Protein AF-A0A257AJW0-F1 (afdb_monomer_lite)

Radius of gyration: 15.14 Å; chains: 1; bounding box: 31×23×44 Å

Sequence (77 aa):
MRKPVRSASGVVVVALMSSPAKCPHGKCIYCPRGENAAQS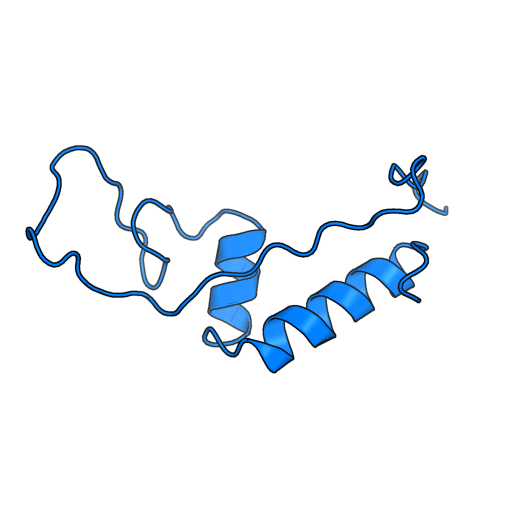YTGNEPSSMRAIQNVYDPALQVRERLKQLRDGGHSTD

Structure (mmCIF, N/CA/C/O backbone):
data_AF-A0A257AJW0-F1
#
_entry.id   AF-A0A257AJW0-F1
#
loop_
_atom_site.group_PDB
_atom_site.id
_atom_site.type_symbol
_atom_site.label_atom_id
_atom_site.label_alt_id
_atom_site.label_comp_id
_atom_site.label_asym_id
_atom_site.label_entity_id
_atom_site.label_seq_id
_atom_site.pdbx_PDB_ins_code
_atom_site.Cartn_x
_atom_site.Cartn_y
_atom_site.Cartn_z
_atom_site.occupancy
_atom_site.B_iso_or_equiv
_atom_site.auth_seq_id
_atom_site.auth_comp_id
_atom_site.auth_asym_id
_atom_site.auth_atom_id
_atom_site.pdbx_PDB_model_num
ATOM 1 N N . MET A 1 1 ? 9.442 13.278 -22.485 1.00 44.84 1 MET A N 1
ATOM 2 C CA . MET A 1 1 ? 10.507 13.489 -21.477 1.00 44.84 1 MET A CA 1
ATOM 3 C C . MET A 1 1 ? 10.499 12.304 -20.514 1.00 44.84 1 MET A C 1
ATOM 5 O O . MET A 1 1 ? 9.549 12.180 -19.753 1.00 44.84 1 MET A O 1
ATOM 9 N N . ARG A 1 2 ? 11.467 11.375 -20.599 1.00 55.19 2 ARG A N 1
ATOM 10 C CA . ARG A 1 2 ? 11.576 10.255 -19.641 1.00 55.19 2 ARG A CA 1
ATOM 11 C C . ARG A 1 2 ? 12.132 10.802 -18.326 1.00 55.19 2 ARG A C 1
ATOM 13 O O . ARG A 1 2 ? 13.171 11.456 -18.329 1.00 55.19 2 ARG A O 1
ATOM 20 N N . LYS A 1 3 ? 11.412 10.591 -17.224 1.00 58.22 3 LYS A N 1
ATOM 21 C CA . LYS A 1 3 ? 11.857 11.011 -15.890 1.00 58.22 3 LYS A CA 1
ATOM 22 C C . LYS A 1 3 ? 13.118 10.203 -15.537 1.00 58.22 3 LYS A C 1
ATOM 24 O O . LYS A 1 3 ? 13.127 9.004 -15.808 1.00 58.22 3 LYS A O 1
ATOM 29 N N . PRO A 1 4 ? 14.178 10.812 -14.980 1.00 61.22 4 PRO A N 1
ATOM 30 C CA . PRO A 1 4 ? 15.381 10.071 -14.620 1.00 61.22 4 PRO A CA 1
ATOM 31 C C . PRO A 1 4 ? 15.036 8.963 -13.618 1.00 61.22 4 PRO A C 1
ATOM 33 O O . PRO A 1 4 ? 14.423 9.212 -12.576 1.00 61.22 4 PRO A O 1
ATOM 36 N N . VAL A 1 5 ? 15.407 7.733 -13.969 1.00 63.69 5 VAL A N 1
ATOM 37 C CA . VAL A 1 5 ? 15.122 6.526 -13.190 1.00 63.69 5 VAL A CA 1
ATOM 38 C C . VAL A 1 5 ? 16.019 6.536 -11.951 1.00 63.69 5 VAL A C 1
ATOM 40 O O . VAL A 1 5 ? 17.239 6.498 -12.063 1.00 63.69 5 VAL A O 1
ATOM 43 N N . ARG A 1 6 ? 15.431 6.607 -10.750 1.00 62.03 6 ARG A N 1
ATOM 44 C CA . ARG A 1 6 ? 16.182 6.618 -9.473 1.00 62.03 6 ARG A CA 1
ATOM 45 C C . ARG A 1 6 ? 16.559 5.218 -8.955 1.00 62.03 6 ARG A C 1
ATOM 47 O O . ARG A 1 6 ? 17.130 5.104 -7.877 1.00 62.03 6 ARG A O 1
ATOM 54 N N . SER A 1 7 ? 16.271 4.161 -9.713 1.00 62.12 7 SER A N 1
ATOM 55 C CA . SER A 1 7 ? 16.620 2.770 -9.384 1.00 62.12 7 SER A CA 1
ATOM 56 C C . SER A 1 7 ? 18.000 2.396 -9.937 1.00 62.12 7 SER A C 1
ATOM 58 O O . SER A 1 7 ? 18.113 1.514 -10.780 1.00 62.12 7 SER A O 1
ATOM 60 N N . ALA A 1 8 ? 19.055 3.086 -9.496 1.00 58.97 8 ALA A N 1
ATOM 61 C CA . ALA A 1 8 ? 20.420 2.835 -9.975 1.00 58.97 8 ALA A CA 1
ATOM 62 C C . ALA A 1 8 ? 20.974 1.454 -9.558 1.00 58.97 8 ALA A C 1
ATOM 64 O O . ALA A 1 8 ? 21.881 0.944 -10.202 1.00 58.97 8 ALA A O 1
ATOM 65 N N . SER A 1 9 ? 20.420 0.835 -8.506 1.00 64.06 9 SER A N 1
ATOM 66 C CA . SER A 1 9 ? 20.843 -0.478 -7.996 1.00 64.06 9 SER A CA 1
ATOM 67 C C . SER A 1 9 ? 20.181 -1.676 -8.690 1.00 64.06 9 SER A C 1
ATOM 69 O O . SER A 1 9 ? 20.415 -2.808 -8.279 1.00 64.06 9 SER A O 1
ATOM 71 N N . GLY A 1 10 ? 19.301 -1.453 -9.676 1.00 75.75 10 GLY A N 1
ATOM 72 C CA . GLY A 1 10 ? 18.513 -2.518 -10.314 1.00 75.75 10 GLY A CA 1
ATOM 73 C C . GLY A 1 10 ? 17.384 -3.096 -9.447 1.00 75.75 10 GLY A C 1
ATOM 74 O O . GLY A 1 10 ? 16.566 -3.854 -9.950 1.00 75.75 10 GLY A O 1
ATOM 75 N N . VAL A 1 11 ? 17.281 -2.708 -8.170 1.00 82.75 11 VAL A N 1
ATOM 76 C CA . VAL A 1 11 ? 16.217 -3.162 -7.262 1.00 82.75 11 VAL A CA 1
ATOM 77 C C . VAL A 1 11 ? 15.071 -2.155 -7.240 1.00 82.75 11 VAL A C 1
ATOM 79 O O . VAL A 1 11 ? 15.272 -0.951 -7.046 1.00 82.75 11 VAL A O 1
ATOM 82 N N . VAL A 1 12 ? 13.844 -2.653 -7.391 1.00 86.38 12 VAL A N 1
ATOM 83 C CA . VAL A 1 12 ? 12.627 -1.842 -7.330 1.00 86.38 12 VAL A CA 1
ATOM 84 C C . VAL A 1 12 ? 11.770 -2.265 -6.143 1.00 86.38 12 VAL A C 1
ATOM 86 O O . VAL A 1 12 ? 11.335 -3.406 -6.040 1.00 86.38 12 VAL A O 1
ATOM 89 N N . VAL A 1 13 ? 11.508 -1.322 -5.234 1.00 88.12 13 VAL A N 1
ATOM 90 C CA . VAL A 1 13 ? 10.729 -1.585 -4.018 1.00 88.12 13 VAL A CA 1
ATOM 91 C C . VAL A 1 13 ? 9.231 -1.461 -4.297 1.00 88.12 13 VAL A C 1
ATOM 93 O O . VAL A 1 13 ? 8.742 -0.419 -4.753 1.00 88.12 13 VAL A O 1
ATOM 96 N N . VAL A 1 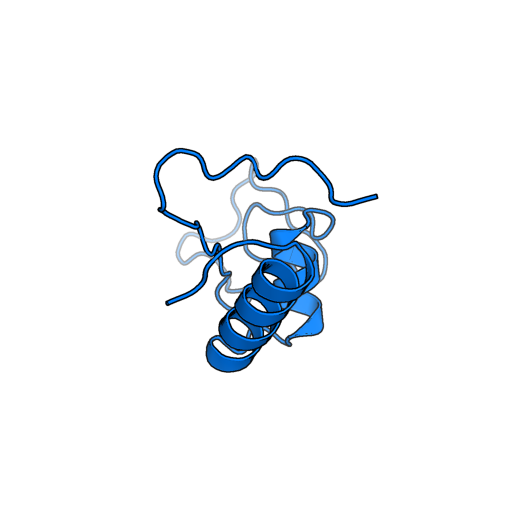14 ? 8.494 -2.517 -3.960 1.00 92.19 14 VAL A N 1
ATOM 97 C CA . VAL A 1 14 ? 7.030 -2.577 -4.023 1.00 92.19 14 VAL A CA 1
ATOM 98 C C . VAL A 1 14 ? 6.485 -2.618 -2.597 1.00 92.19 14 VAL A C 1
ATOM 100 O O . VAL A 1 14 ? 6.514 -3.648 -1.935 1.00 92.19 14 VAL A O 1
ATOM 103 N N . ALA A 1 15 ? 6.005 -1.471 -2.113 1.00 94.06 15 ALA A N 1
ATOM 104 C CA . ALA A 1 15 ? 5.338 -1.370 -0.817 1.00 94.06 15 ALA A CA 1
ATOM 105 C C . ALA A 1 15 ? 3.834 -1.643 -0.962 1.00 94.06 15 ALA A C 1
ATOM 107 O O . ALA A 1 15 ? 3.170 -1.015 -1.794 1.00 94.06 15 ALA A O 1
ATOM 108 N N . LEU A 1 16 ? 3.323 -2.541 -0.120 1.00 95.56 16 LEU A N 1
ATOM 109 C CA . LEU A 1 16 ? 1.927 -2.977 -0.046 1.00 95.56 16 LEU A CA 1
ATOM 110 C C . LEU A 1 16 ? 1.373 -2.687 1.351 1.00 95.56 16 LEU A C 1
ATOM 112 O O . LEU A 1 16 ? 2.141 -2.538 2.303 1.00 95.56 16 LEU A O 1
ATOM 116 N N . MET A 1 17 ? 0.050 -2.656 1.484 1.00 96.12 17 MET A N 1
ATOM 117 C CA . MET A 1 17 ? -0.612 -2.625 2.788 1.00 96.12 17 MET A CA 1
ATOM 118 C C . MET A 1 17 ? -1.615 -3.763 2.915 1.00 96.12 17 MET A C 1
ATOM 120 O O . MET A 1 17 ? -2.335 -4.083 1.968 1.00 96.12 17 MET A O 1
ATOM 124 N N . SER A 1 18 ? -1.677 -4.347 4.109 1.00 94.31 18 SER A N 1
ATOM 125 C CA . SER A 1 18 ? -2.747 -5.256 4.508 1.00 94.31 18 SER A CA 1
ATOM 126 C C . SER A 1 18 ? -4.027 -4.484 4.821 1.00 94.31 18 SER A C 1
ATOM 128 O O . SER A 1 18 ? -3.979 -3.295 5.149 1.00 94.31 18 SER A O 1
ATOM 130 N N . SER A 1 19 ? -5.163 -5.180 4.774 1.00 93.31 19 SER A N 1
ATOM 131 C CA . SER A 1 19 ? -6.465 -4.613 5.125 1.00 93.31 19 SER A CA 1
ATOM 132 C C . SER A 1 19 ? -6.458 -3.963 6.517 1.00 93.31 19 SER A C 1
ATOM 134 O O . SER A 1 19 ? -5.818 -4.497 7.432 1.00 93.31 19 SER A O 1
ATOM 136 N N . PRO A 1 20 ? -7.197 -2.858 6.720 1.00 92.62 20 PRO A N 1
ATOM 137 C CA . PRO A 1 20 ? -7.338 -2.230 8.025 1.00 92.62 20 PRO A CA 1
ATOM 138 C C . PRO A 1 20 ? -7.867 -3.225 9.064 1.00 92.62 20 PRO A C 1
ATOM 140 O O . PRO A 1 20 ? -8.940 -3.803 8.905 1.00 92.62 20 PRO A O 1
ATOM 143 N N . ALA A 1 21 ? -7.122 -3.407 10.152 1.00 91.56 21 ALA A N 1
ATOM 144 C CA . ALA A 1 21 ? -7.494 -4.276 11.260 1.00 91.56 21 ALA A CA 1
ATOM 145 C C . ALA A 1 21 ? -7.312 -3.539 12.589 1.00 91.56 21 ALA A C 1
ATOM 147 O O . ALA A 1 21 ? -6.454 -2.665 12.726 1.00 91.56 21 ALA A O 1
ATOM 148 N N . LYS A 1 22 ? -8.140 -3.876 13.582 1.00 90.31 22 LYS A N 1
ATOM 149 C CA . LYS A 1 22 ? -8.002 -3.324 14.936 1.00 90.31 22 LYS A CA 1
ATOM 150 C C . LYS A 1 22 ? -6.795 -3.966 15.625 1.00 90.31 22 LYS A C 1
ATOM 152 O O . LYS A 1 22 ? -6.608 -5.174 15.527 1.00 90.31 22 LYS A O 1
ATOM 157 N N . CYS A 1 23 ? -6.021 -3.173 16.365 1.00 91.19 23 CYS A N 1
ATOM 158 C CA . CYS A 1 23 ? -4.942 -3.708 17.190 1.00 91.19 23 CYS A CA 1
ATOM 159 C C . CYS A 1 23 ? -5.488 -4.612 18.311 1.00 91.19 23 CYS A C 1
ATOM 161 O O . CYS A 1 23 ? -6.501 -4.260 18.927 1.00 91.19 23 CYS A O 1
ATOM 163 N N . PRO A 1 24 ? -4.793 -5.713 18.650 1.00 93.81 24 PRO A N 1
ATOM 164 C CA . PRO A 1 24 ? -5.222 -6.639 19.703 1.00 93.81 24 PRO A CA 1
ATOM 165 C C . PRO A 1 24 ? -5.212 -5.999 21.098 1.00 93.81 24 PRO A C 1
ATOM 167 O O . PRO A 1 24 ? -6.015 -6.355 21.950 1.00 93.81 24 PRO A O 1
ATOM 170 N N . HIS A 1 25 ? -4.345 -5.008 21.319 1.00 92.56 25 HIS A N 1
ATOM 171 C CA . HIS A 1 25 ? -4.239 -4.255 22.572 1.00 92.56 25 HIS A CA 1
ATOM 172 C C . HIS A 1 25 ? -5.183 -3.033 22.630 1.00 92.56 25 HIS A C 1
ATOM 174 O O . HIS A 1 25 ? -5.053 -2.181 23.506 1.00 92.56 25 HIS A O 1
ATOM 180 N N . GLY A 1 26 ? -6.094 -2.881 21.663 1.00 89.44 26 GLY A N 1
ATOM 181 C CA . GLY A 1 26 ? -6.999 -1.736 21.586 1.00 89.44 26 GLY A CA 1
ATOM 182 C C . GLY A 1 26 ? -6.369 -0.471 20.991 1.00 89.44 26 GLY A C 1
ATOM 183 O O . GLY A 1 26 ? -5.409 -0.519 20.221 1.00 89.44 26 GLY A O 1
ATOM 184 N N . LYS A 1 27 ? -6.961 0.692 21.286 1.00 88.06 27 LYS A N 1
ATOM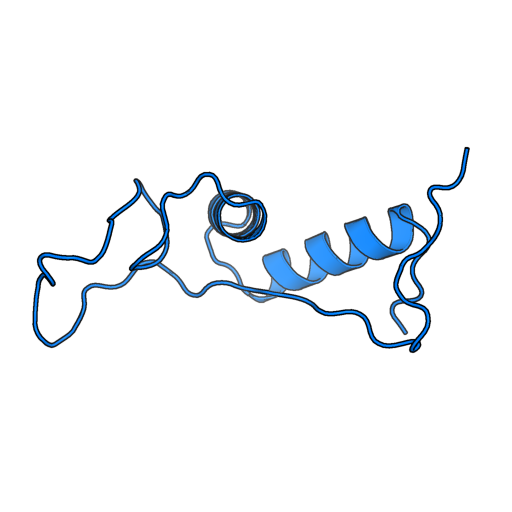 185 C CA . LYS A 1 27 ? -6.581 1.971 20.667 1.00 88.06 27 LYS A CA 1
ATOM 186 C C . LYS A 1 27 ? -5.315 2.539 21.316 1.00 88.06 27 LYS A C 1
ATOM 188 O O . LYS A 1 27 ? -5.316 2.856 22.499 1.00 88.06 27 LYS A O 1
ATOM 193 N N . CYS A 1 28 ? -4.269 2.740 20.517 1.00 91.25 28 CYS A N 1
ATOM 194 C CA . CYS A 1 28 ? -3.112 3.541 20.915 1.00 91.25 28 CYS A CA 1
ATOM 195 C C . CYS A 1 28 ? -3.445 5.037 20.805 1.00 91.25 28 CYS A C 1
ATOM 197 O O . CYS A 1 28 ? -4.009 5.465 19.798 1.00 91.25 28 CYS A O 1
ATOM 199 N N . ILE A 1 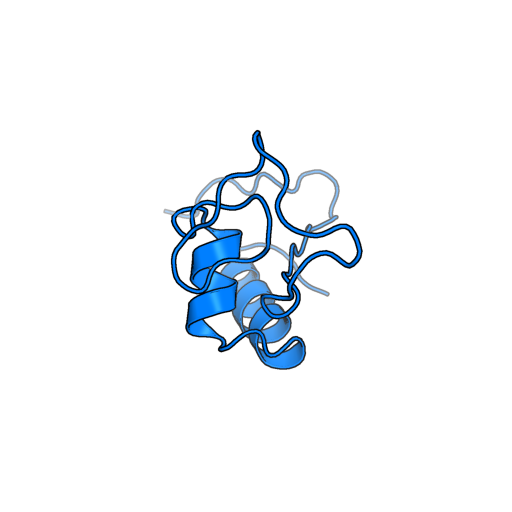29 ? -3.085 5.827 21.822 1.00 92.25 29 ILE A N 1
ATOM 200 C CA . ILE A 1 29 ? -3.347 7.277 21.866 1.00 92.25 29 ILE A CA 1
ATOM 201 C C . ILE A 1 29 ? -2.555 8.066 20.814 1.00 92.25 29 ILE A C 1
ATOM 203 O O . ILE A 1 29 ? -3.032 9.094 20.347 1.00 92.25 29 ILE A O 1
ATOM 207 N N . TYR A 1 30 ? -1.380 7.570 20.417 1.00 92.12 30 TYR A N 1
ATOM 208 C CA . TYR A 1 30 ? -0.493 8.246 19.466 1.00 92.12 30 TYR A CA 1
ATOM 209 C C . TYR A 1 30 ? -0.694 7.801 18.014 1.00 92.12 30 TYR A C 1
ATOM 211 O O . TYR A 1 30 ? -0.284 8.510 17.100 1.00 92.12 30 TYR A O 1
ATOM 219 N N . CYS A 1 31 ? -1.297 6.632 17.774 1.00 91.31 31 CYS A N 1
ATOM 220 C CA . CYS A 1 31 ? -1.474 6.142 16.410 1.00 91.31 31 CYS A CA 1
ATOM 221 C C . CYS A 1 31 ? -2.587 6.922 15.699 1.00 91.31 31 CYS A C 1
ATOM 223 O O . CYS A 1 31 ? -3.736 6.885 16.161 1.00 91.31 31 CYS A O 1
ATOM 225 N N . PRO A 1 32 ? -2.304 7.551 14.544 1.00 89.75 32 PRO A N 1
ATOM 226 C CA . PRO A 1 32 ? -3.356 8.115 13.721 1.00 89.75 32 PRO A CA 1
ATOM 227 C C . PRO A 1 32 ? -4.221 6.992 13.143 1.00 89.75 32 PRO A C 1
ATOM 229 O O . PRO A 1 32 ? -3.803 5.834 13.019 1.00 89.75 32 PRO A O 1
ATOM 232 N N . ARG A 1 33 ? -5.456 7.347 12.800 1.00 83.38 33 ARG A N 1
ATOM 233 C CA . ARG A 1 33 ? -6.421 6.426 12.209 1.00 83.38 33 ARG A CA 1
ATOM 234 C C . ARG A 1 33 ? -7.134 7.121 11.058 1.00 83.38 33 ARG A C 1
ATOM 236 O O . ARG A 1 33 ? -8.133 7.797 11.280 1.00 83.38 33 ARG A O 1
ATOM 243 N N . GLY A 1 34 ? -6.568 6.991 9.861 1.00 84.00 34 GLY A N 1
ATOM 244 C CA . GLY A 1 34 ? -7.188 7.467 8.629 1.00 84.00 34 GLY A CA 1
ATOM 245 C C . GLY A 1 34 ? -8.461 6.697 8.281 1.00 84.00 34 GLY A C 1
ATOM 246 O O . GLY A 1 34 ? -8.653 5.552 8.704 1.00 84.00 34 GLY A O 1
ATOM 247 N N . GLU A 1 35 ? -9.333 7.324 7.499 1.00 84.94 35 GLU A N 1
ATOM 248 C CA . GLU A 1 35 ? -10.544 6.683 6.992 1.00 84.94 35 GLU A CA 1
ATOM 249 C C . GLU A 1 35 ? -10.170 5.599 5.978 1.00 84.94 35 GLU A C 1
ATOM 251 O O . GLU A 1 35 ? -9.442 5.853 5.021 1.00 84.94 35 GLU A O 1
ATOM 256 N N . ASN A 1 36 ? -10.624 4.368 6.228 1.00 87.62 36 ASN A N 1
ATOM 257 C CA . ASN A 1 36 ? -10.279 3.178 5.446 1.00 87.62 36 ASN A CA 1
ATOM 258 C C . ASN A 1 36 ? -8.775 2.904 5.293 1.00 87.62 36 ASN A C 1
ATOM 260 O O . ASN A 1 36 ? -8.428 2.047 4.497 1.00 87.62 36 ASN A O 1
ATOM 264 N N . ALA A 1 37 ? -7.900 3.570 6.054 1.00 92.38 37 ALA A N 1
ATOM 265 C CA . ALA A 1 37 ? -6.453 3.400 5.985 1.00 92.38 37 ALA A CA 1
ATOM 266 C C . ALA A 1 37 ? -5.960 2.268 6.902 1.00 92.38 37 ALA A C 1
ATOM 268 O O . ALA A 1 37 ? -6.589 1.932 7.910 1.00 92.38 37 ALA A O 1
ATOM 269 N N . ALA A 1 38 ? -4.788 1.708 6.587 1.00 92.12 38 ALA A N 1
ATOM 270 C CA . ALA A 1 38 ? -4.103 0.795 7.495 1.00 92.12 38 ALA A CA 1
ATOM 271 C C . ALA A 1 38 ? -3.759 1.504 8.819 1.00 92.12 38 ALA A C 1
ATOM 273 O O . ALA A 1 38 ? -3.599 2.726 8.876 1.00 92.12 38 ALA A O 1
ATOM 274 N N . GLN A 1 39 ? -3.642 0.732 9.900 1.00 92.00 39 GLN A N 1
ATOM 275 C CA . GLN A 1 39 ? -3.349 1.278 11.223 1.00 92.00 39 GLN A CA 1
ATOM 276 C C . GLN A 1 39 ? -2.058 2.113 11.200 1.00 92.00 39 GLN A C 1
ATOM 278 O O . GLN A 1 39 ? -1.061 1.696 10.616 1.00 92.00 39 GLN A O 1
ATOM 283 N N . SER A 1 40 ? -2.081 3.271 11.868 1.00 92.44 40 SER A N 1
ATOM 284 C CA . SER A 1 40 ? -0.981 4.248 11.912 1.00 92.44 40 SER A CA 1
ATOM 285 C C . SER A 1 40 ? -0.734 5.047 10.622 1.00 92.44 40 SER A C 1
ATOM 287 O O . SER A 1 40 ? 0.209 5.835 10.595 1.00 92.44 40 SER A O 1
ATOM 289 N N . TYR A 1 41 ? -1.583 4.924 9.596 1.00 94.06 41 TYR A N 1
ATOM 290 C CA . TYR A 1 41 ? -1.537 5.750 8.380 1.00 94.06 41 TYR A CA 1
ATOM 291 C C . TYR A 1 41 ? -2.707 6.739 8.307 1.00 94.06 41 TYR A C 1
ATOM 293 O O . TYR A 1 41 ? -3.761 6.529 8.918 1.00 94.06 41 TYR A O 1
ATOM 301 N N . THR A 1 42 ? -2.529 7.825 7.548 1.00 93.38 42 THR A N 1
ATOM 302 C CA . THR A 1 42 ? -3.566 8.856 7.351 1.00 93.38 42 THR A CA 1
ATOM 303 C C . THR A 1 42 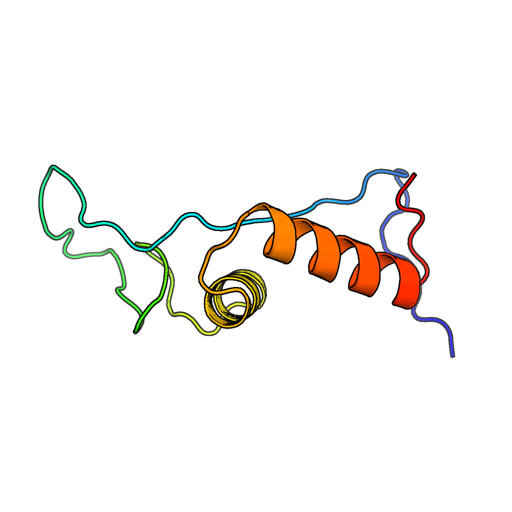? -4.500 8.555 6.182 1.00 93.38 42 THR A C 1
ATOM 305 O O . THR A 1 42 ? -5.622 9.051 6.174 1.00 93.38 42 THR A O 1
ATOM 308 N N . GLY A 1 43 ? -4.066 7.739 5.216 1.00 93.81 43 GLY A N 1
ATOM 309 C CA . GLY A 1 43 ? -4.830 7.423 4.002 1.00 93.81 43 GLY A CA 1
ATOM 310 C C . GLY A 1 43 ? -4.417 8.255 2.788 1.00 93.81 43 GLY A C 1
ATOM 311 O O . GLY A 1 43 ? -4.673 7.849 1.659 1.00 93.81 43 GLY A O 1
ATOM 312 N N . ASN A 1 44 ? -3.702 9.361 3.007 1.00 93.94 44 ASN A N 1
ATOM 313 C CA . ASN A 1 44 ? -3.265 10.283 1.954 1.00 93.94 44 ASN A CA 1
ATOM 314 C C . ASN A 1 44 ? -1.869 9.956 1.409 1.00 93.94 44 ASN A C 1
ATOM 316 O O . ASN A 1 44 ? -1.394 10.584 0.462 1.00 93.94 44 ASN A O 1
ATOM 320 N N . GLU A 1 45 ? -1.173 8.987 2.004 1.00 94.81 45 GLU A N 1
ATOM 321 C CA . GLU A 1 45 ? 0.126 8.553 1.508 1.00 94.81 45 GLU A CA 1
ATOM 322 C C . GLU A 1 45 ? -0.039 7.789 0.182 1.00 94.81 45 GLU A C 1
ATOM 324 O O . GLU A 1 45 ? -1.009 7.049 0.011 1.00 94.81 45 GLU A O 1
ATOM 329 N N . PRO A 1 46 ? 0.921 7.870 -0.759 1.00 93.88 46 PRO A N 1
ATOM 330 C CA . PRO A 1 46 ? 0.800 7.193 -2.051 1.00 93.88 46 PRO A CA 1
ATOM 331 C C . PRO A 1 46 ? 0.580 5.678 -1.947 1.00 93.88 46 PRO A C 1
ATOM 333 O O . PRO A 1 46 ? -0.114 5.099 -2.778 1.00 93.88 46 PRO A O 1
ATOM 336 N N . SER A 1 47 ? 1.192 5.020 -0.959 1.00 93.75 47 SER A N 1
ATOM 337 C CA . SER A 1 47 ? 0.976 3.595 -0.681 1.00 93.75 47 SER A CA 1
ATOM 338 C C . SER A 1 47 ? -0.420 3.330 -0.128 1.00 93.75 47 SER A C 1
ATOM 340 O O . SER A 1 47 ? -1.085 2.426 -0.625 1.00 93.75 47 SER A O 1
ATOM 342 N N . SER A 1 48 ? -0.879 4.143 0.826 1.00 95.25 48 SER A N 1
ATOM 343 C CA . SER A 1 48 ? -2.222 4.050 1.406 1.00 95.25 48 SER A CA 1
ATOM 344 C C . SER A 1 48 ? -3.302 4.233 0.348 1.00 95.25 48 SER A C 1
ATOM 346 O O . SER A 1 48 ? -4.176 3.383 0.221 1.00 95.25 48 SER A O 1
ATOM 348 N N . MET A 1 49 ? -3.198 5.273 -0.482 1.00 95.56 49 MET A N 1
ATOM 349 C CA . MET A 1 49 ? -4.160 5.531 -1.557 1.00 95.56 49 MET A CA 1
ATOM 350 C C . MET A 1 49 ? -4.227 4.373 -2.555 1.00 95.56 49 MET A C 1
ATOM 352 O O . MET A 1 49 ? -5.318 3.953 -2.927 1.00 95.56 49 MET A O 1
ATOM 356 N N . ARG A 1 50 ? -3.078 3.805 -2.956 1.00 96.31 50 ARG A N 1
ATOM 357 C CA . ARG A 1 50 ? -3.056 2.620 -3.832 1.00 96.31 50 ARG A CA 1
ATOM 358 C C . ARG A 1 50 ? -3.691 1.403 -3.169 1.00 96.31 50 ARG A C 1
ATOM 360 O O . ARG A 1 50 ? -4.366 0.638 -3.850 1.00 96.31 50 ARG A O 1
ATOM 367 N N . ALA A 1 51 ? -3.465 1.201 -1.874 1.00 96.44 51 ALA A N 1
ATOM 368 C CA . ALA A 1 51 ? -4.065 0.091 -1.148 1.00 96.44 51 ALA A CA 1
ATOM 369 C C . ALA A 1 51 ? -5.591 0.240 -1.060 1.00 96.44 51 ALA A C 1
ATOM 371 O O . ALA A 1 51 ? -6.302 -0.710 -1.369 1.00 96.44 51 ALA A O 1
ATOM 372 N N . ILE A 1 52 ? -6.087 1.446 -0.757 1.00 95.81 52 ILE A N 1
ATOM 373 C CA . ILE A 1 52 ? -7.522 1.771 -0.732 1.00 95.81 52 ILE A CA 1
ATOM 374 C C . ILE A 1 52 ? -8.153 1.566 -2.119 1.00 95.81 52 ILE A C 1
ATOM 376 O O . ILE A 1 52 ? -9.174 0.894 -2.228 1.00 95.81 52 ILE A O 1
ATOM 380 N N . GLN A 1 53 ? -7.526 2.076 -3.187 1.00 95.94 53 GLN A N 1
ATOM 381 C CA . GLN A 1 53 ? -8.000 1.915 -4.573 1.00 95.94 53 GLN A CA 1
ATOM 382 C C . GLN A 1 53 ? -8.101 0.448 -5.004 1.00 95.94 53 GLN A C 1
ATOM 384 O O . GLN A 1 53 ? -9.006 0.086 -5.747 1.00 95.94 53 GLN A O 1
ATOM 389 N N . ASN A 1 54 ? -7.181 -0.391 -4.529 1.00 97.00 54 ASN A N 1
ATOM 390 C CA . ASN A 1 54 ? -7.165 -1.825 -4.815 1.00 97.00 54 ASN A CA 1
ATOM 391 C C . ASN A 1 54 ? -7.932 -2.653 -3.773 1.00 97.00 54 ASN A C 1
ATOM 393 O O . ASN A 1 54 ? -7.793 -3.873 -3.754 1.00 97.00 54 ASN A O 1
ATOM 397 N N . VAL A 1 55 ? -8.704 -2.014 -2.884 1.00 96.44 55 VAL A N 1
ATOM 398 C CA . VAL A 1 55 ? -9.493 -2.677 -1.827 1.00 96.44 55 VAL A CA 1
ATOM 399 C C . VAL A 1 55 ? -8.638 -3.644 -0.995 1.00 96.44 55 VAL A C 1
ATOM 401 O O . VAL A 1 55 ? -9.079 -4.705 -0.566 1.00 96.44 55 VAL A O 1
ATOM 404 N N . TYR A 1 56 ? -7.374 -3.278 -0.779 1.00 96.00 56 TYR A N 1
ATOM 405 C CA . TYR A 1 56 ? -6.384 -4.075 -0.061 1.00 96.00 56 TYR A CA 1
ATOM 406 C C . TYR A 1 56 ? -6.100 -5.468 -0.652 1.00 96.00 56 TYR A C 1
ATOM 408 O O . TYR A 1 56 ? -5.450 -6.281 0.005 1.00 96.00 56 TYR A O 1
ATOM 416 N N . ASP A 1 57 ? -6.482 -5.734 -1.906 1.00 97.50 57 ASP A N 1
ATOM 417 C CA . ASP A 1 57 ? -6.139 -6.982 -2.586 1.00 97.50 57 ASP A CA 1
ATOM 418 C C . ASP A 1 57 ? -4.628 -7.022 -2.893 1.00 97.50 57 ASP A C 1
ATOM 420 O O . ASP A 1 57 ? -4.095 -6.110 -3.540 1.00 97.50 57 ASP A O 1
ATOM 424 N N . PRO A 1 58 ? -3.896 -8.047 -2.423 1.00 96.69 58 PRO A N 1
ATOM 425 C CA . PRO A 1 58 ? -2.447 -8.098 -2.577 1.00 96.69 58 PRO A CA 1
ATOM 426 C C . PRO A 1 58 ? -2.021 -8.272 -4.039 1.00 96.69 58 PRO A C 1
ATOM 428 O O . PRO A 1 58 ? -1.030 -7.674 -4.463 1.00 96.69 58 PRO A O 1
ATOM 431 N N . ALA A 1 59 ? -2.762 -9.049 -4.832 1.00 96.94 59 ALA A N 1
ATOM 432 C CA . ALA A 1 59 ? -2.417 -9.309 -6.224 1.00 96.94 59 ALA A CA 1
ATOM 433 C C . ALA A 1 59 ? -2.623 -8.060 -7.090 1.00 96.94 59 ALA A C 1
ATOM 435 O O . ALA A 1 59 ? -1.771 -7.747 -7.924 1.00 96.94 59 ALA A O 1
ATOM 436 N N . LEU A 1 60 ? -3.710 -7.318 -6.875 1.00 97.38 60 LEU A N 1
ATOM 437 C CA . LEU A 1 60 ? -3.992 -6.061 -7.569 1.00 97.38 60 LEU A CA 1
ATOM 438 C C . LEU A 1 60 ? -2.990 -4.972 -7.189 1.00 97.38 60 LEU A C 1
ATOM 440 O O . LEU A 1 60 ? -2.418 -4.344 -8.080 1.00 97.38 60 LEU A O 1
ATOM 444 N N . GLN A 1 61 ? -2.692 -4.801 -5.895 1.00 97.31 61 GLN A N 1
ATOM 445 C CA . GLN A 1 61 ? -1.693 -3.822 -5.450 1.00 97.31 61 GLN A CA 1
ATOM 446 C C . GLN A 1 61 ? -0.316 -4.068 -6.092 1.00 97.31 61 GLN A C 1
ATOM 448 O O . GLN A 1 61 ? 0.340 -3.114 -6.518 1.00 97.31 61 GLN A O 1
ATOM 453 N N . VAL A 1 62 ? 0.116 -5.331 -6.203 1.00 96.06 62 VAL A N 1
ATOM 454 C CA . VAL A 1 62 ? 1.373 -5.693 -6.879 1.00 96.06 62 VAL A CA 1
ATOM 455 C C . VAL A 1 62 ? 1.286 -5.429 -8.380 1.00 96.06 62 VAL A C 1
ATOM 457 O O . VAL A 1 62 ? 2.147 -4.737 -8.923 1.00 96.06 62 VAL A O 1
ATOM 460 N N . ARG A 1 63 ? 0.255 -5.946 -9.058 1.00 95.38 63 ARG A N 1
ATOM 461 C CA . ARG A 1 63 ? 0.101 -5.823 -10.518 1.00 95.38 63 ARG A CA 1
ATOM 462 C C . ARG A 1 63 ? 0.074 -4.365 -10.966 1.00 95.38 63 ARG A C 1
ATOM 464 O O . ARG A 1 63 ? 0.844 -3.992 -11.851 1.00 95.38 63 ARG A O 1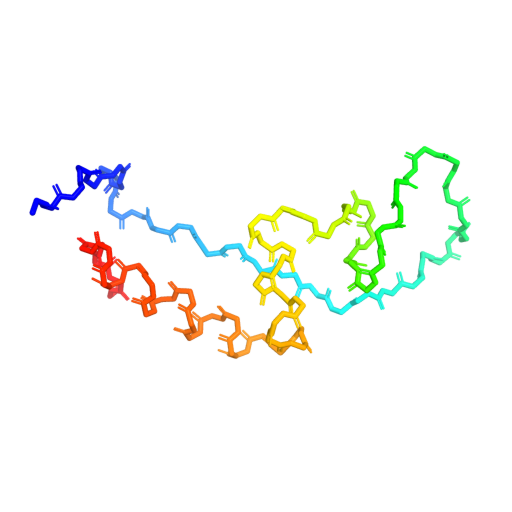
ATOM 471 N N . GLU A 1 64 ? -0.736 -3.533 -10.319 1.00 95.69 64 GLU A N 1
ATOM 472 C CA . GLU A 1 64 ? -0.831 -2.109 -10.645 1.00 95.69 64 GLU A CA 1
ATOM 473 C C . GLU A 1 64 ? 0.465 -1.365 -10.322 1.00 95.69 64 GLU A C 1
ATOM 475 O O . GLU A 1 64 ? 0.906 -0.513 -11.098 1.00 95.69 64 GLU A O 1
ATOM 480 N N . ARG A 1 65 ? 1.147 -1.709 -9.219 1.00 94.69 65 ARG A N 1
ATOM 481 C CA . ARG A 1 65 ? 2.428 -1.073 -8.896 1.00 94.69 65 ARG A CA 1
ATOM 482 C C . ARG A 1 65 ? 3.513 -1.425 -9.914 1.00 94.69 65 ARG A C 1
ATOM 484 O O . ARG A 1 65 ? 4.250 -0.529 -10.322 1.00 94.69 65 ARG A O 1
ATOM 491 N N . LEU A 1 66 ? 3.601 -2.683 -10.344 1.00 93.25 66 LEU A N 1
ATOM 492 C CA . LEU A 1 66 ? 4.544 -3.118 -11.380 1.00 93.25 66 LEU A CA 1
ATOM 493 C C . LEU A 1 66 ? 4.245 -2.460 -12.730 1.00 93.25 66 LEU A C 1
ATOM 495 O O . LEU A 1 66 ? 5.172 -2.027 -13.410 1.00 93.25 66 LEU A O 1
ATOM 499 N N . LYS A 1 67 ? 2.966 -2.328 -13.098 1.00 93.19 67 LYS A N 1
ATOM 500 C CA . LYS A 1 67 ? 2.546 -1.605 -14.306 1.00 93.19 67 LYS A CA 1
ATOM 501 C C . LYS A 1 67 ? 2.994 -0.142 -14.264 1.00 93.19 67 LYS A C 1
ATOM 503 O O . LYS A 1 67 ? 3.698 0.299 -15.163 1.00 93.19 67 LYS A O 1
ATOM 508 N N . GLN A 1 68 ? 2.706 0.574 -13.174 1.00 91.38 68 GLN A N 1
ATOM 509 C CA . GLN A 1 68 ? 3.153 1.964 -12.989 1.00 91.38 68 GLN A CA 1
ATOM 510 C C . GLN A 1 68 ? 4.678 2.121 -13.073 1.00 91.38 68 GLN A C 1
ATOM 512 O O . GLN A 1 68 ? 5.175 3.137 -13.554 1.00 91.38 68 GLN A O 1
ATOM 517 N N . LEU A 1 69 ? 5.431 1.142 -12.568 1.00 90.06 69 LEU A N 1
ATOM 518 C CA . LEU A 1 69 ? 6.891 1.136 -12.628 1.00 90.06 69 LEU A CA 1
ATOM 519 C C . LEU A 1 69 ? 7.399 0.934 -14.061 1.00 90.06 69 LEU A C 1
ATOM 521 O O . LEU A 1 69 ? 8.269 1.694 -14.490 1.00 90.06 69 LEU A O 1
ATOM 525 N N . ARG A 1 70 ? 6.816 -0.010 -14.812 1.00 88.75 70 ARG A N 1
ATOM 526 C CA . ARG A 1 70 ? 7.115 -0.214 -16.240 1.00 88.75 70 ARG A CA 1
ATOM 527 C C . ARG A 1 70 ? 6.793 1.020 -17.073 1.00 88.75 70 ARG A C 1
ATOM 529 O O . ARG A 1 70 ? 7.648 1.478 -17.826 1.00 88.75 70 ARG A O 1
ATOM 536 N N . ASP A 1 71 ? 5.619 1.612 -16.870 1.00 89.00 71 ASP A N 1
ATOM 537 C CA . ASP A 1 71 ? 5.201 2.847 -17.547 1.00 89.00 71 ASP A CA 1
ATOM 538 C C . ASP A 1 71 ? 6.136 4.022 -17.196 1.00 89.00 71 ASP A C 1
ATOM 540 O O . ASP A 1 71 ? 6.416 4.893 -18.022 1.00 89.00 71 ASP A O 1
ATOM 544 N N . GLY A 1 72 ? 6.682 4.018 -15.975 1.00 83.88 72 GLY A N 1
ATOM 545 C CA . GLY A 1 72 ? 7.707 4.949 -15.502 1.00 83.88 72 GLY A CA 1
ATOM 546 C C . GLY A 1 72 ? 9.123 4.683 -16.029 1.00 83.88 72 GLY A C 1
ATOM 547 O O . GLY A 1 72 ? 10.021 5.476 -15.744 1.00 83.88 72 GLY A O 1
ATOM 548 N N . GLY A 1 73 ? 9.338 3.609 -16.794 1.00 83.56 73 GLY A N 1
ATOM 549 C CA . GLY A 1 73 ? 10.629 3.244 -17.383 1.00 83.56 73 GLY A CA 1
ATOM 550 C C . GLY A 1 73 ? 11.560 2.444 -16.468 1.00 83.56 73 GLY A C 1
ATOM 551 O O . GLY A 1 73 ? 12.757 2.384 -16.742 1.00 83.56 73 GLY A O 1
ATOM 552 N N . HIS A 1 74 ? 11.047 1.850 -15.388 1.00 83.38 74 HIS A N 1
ATOM 553 C CA . HIS A 1 74 ? 11.802 0.924 -14.543 1.00 83.38 74 HIS A CA 1
ATOM 554 C C . HIS A 1 74 ? 11.723 -0.502 -15.109 1.00 83.38 74 HIS A C 1
ATOM 556 O O . HIS A 1 74 ? 10.648 -0.939 -15.519 1.00 83.38 74 HIS A O 1
ATOM 562 N N . SER A 1 75 ? 12.839 -1.238 -15.078 1.00 80.06 75 SER A N 1
ATOM 563 C CA . SER A 1 75 ? 12.813 -2.690 -15.292 1.00 80.06 75 SER A CA 1
ATOM 564 C C . SER A 1 75 ? 12.081 -3.366 -14.129 1.00 80.06 75 SER A C 1
ATOM 566 O O . SER A 1 75 ? 12.261 -2.960 -12.978 1.00 80.06 75 SER A O 1
ATOM 568 N N . THR A 1 76 ? 11.239 -4.355 -14.421 1.00 73.56 76 THR A N 1
ATOM 569 C CA . THR A 1 76 ? 10.457 -5.099 -13.417 1.00 73.56 76 THR A CA 1
ATOM 570 C C . THR A 1 76 ? 10.536 -6.615 -13.614 1.00 73.56 76 THR A C 1
ATOM 572 O O . THR A 1 76 ? 9.588 -7.308 -13.244 1.00 73.56 76 THR A O 1
ATOM 575 N N . ASP A 1 77 ? 11.604 -7.083 -14.258 1.00 69.31 77 ASP A N 1
ATOM 576 C CA . ASP A 1 77 ? 11.924 -8.507 -14.418 1.00 69.31 77 ASP A CA 1
ATOM 577 C C . ASP A 1 77 ? 12.651 -9.069 -13.187 1.00 69.31 77 ASP A C 1
ATOM 579 O O . ASP A 1 77 ? 13.348 -8.281 -12.500 1.00 69.31 77 ASP A O 1
#

Secondary structure (DSSP, 8-state):
-PPPP--TTS-------PPP---TT---SS----TTPPTT--S-SHHHHHHHHTTT-HHHHHHHHHHHHHHTT----

pLDDT: mean 87.45, std 11.85, range [44.84, 97.5]

Foldseek 3Di:
DQDPDPPPVLDDDQDADAFADADPVGDDPPADDADRFHTSDNCPDPRSVLCVVVVRDPVSSVVVVLVVCVVSVRDDD